Protein AF-A0A162FDA5-F1 (afdb_monomer)

Secondary structure (DSSP, 8-state):
-------EEETTEEE-PPPHHHHHHTT--TT--EEEEEETTTTEEEEEE--

Radius of gyration: 12.22 Å; Cα contacts (8 Å, |Δi|>4): 47; chains: 1; bounding box: 28×28×25 Å

Sequence (51 aa):
MKYETKIQKVAGSLTTTIPSTARDFFNLKKGDTLIWEIDFKNDTMTVCKKE

Foldseek 3Di:
DDDDWDWDADPNDTDTDDDPVRCVVLVPDPPWDKDWDADPVVRDIDIDTDD

Organism: Methanobrevibacter oralis (NCBI:txid66851)

Mean predicted aligned error: 3.46 Å

InterPro domains:
  IPR037914 SpoVT-AbrB domain super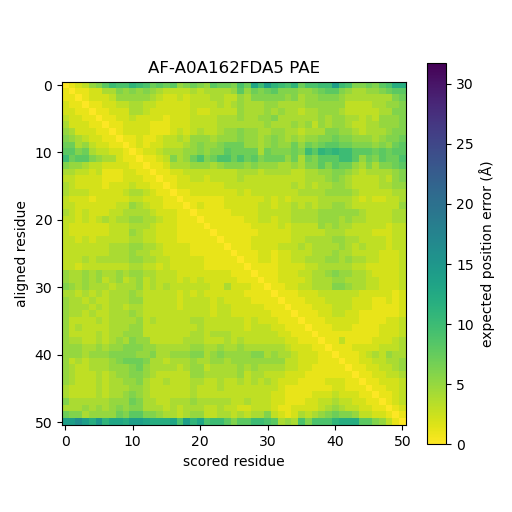family [SSF89447] (3-46)

Structure (mmCIF, N/CA/C/O backbone):
data_AF-A0A162FDA5-F1
#
_entry.id   AF-A0A162FDA5-F1
#
loop_
_atom_site.group_PDB
_atom_site.id
_atom_site.type_symbol
_atom_site.label_atom_id
_atom_site.label_alt_id
_atom_site.label_comp_id
_atom_site.label_asym_id
_atom_site.labe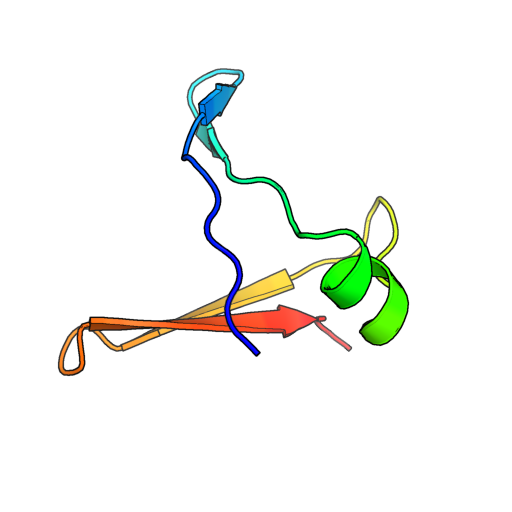l_entity_id
_atom_site.label_seq_id
_atom_site.pdbx_PDB_ins_code
_atom_site.Cartn_x
_atom_site.Cartn_y
_atom_site.Cartn_z
_atom_site.occupancy
_atom_site.B_iso_or_equiv
_atom_site.auth_seq_id
_atom_site.auth_comp_id
_atom_site.auth_asym_id
_atom_site.auth_atom_id
_atom_site.pdbx_PDB_model_num
ATOM 1 N N . MET A 1 1 ? -2.854 -7.982 -10.117 1.00 76.44 1 MET A N 1
ATOM 2 C CA . MET A 1 1 ? -3.984 -7.046 -9.914 1.00 76.44 1 MET A CA 1
ATOM 3 C C . MET A 1 1 ? -3.404 -5.647 -9.743 1.00 76.44 1 MET A C 1
ATOM 5 O O . MET A 1 1 ? -2.379 -5.540 -9.085 1.00 76.44 1 MET A O 1
ATOM 9 N N . LYS A 1 2 ? -3.978 -4.610 -10.365 1.00 84.44 2 LYS A N 1
ATOM 10 C CA . LYS A 1 2 ? -3.495 -3.219 -10.278 1.00 84.44 2 LYS A CA 1
ATOM 11 C C . LYS A 1 2 ? -4.633 -2.321 -9.797 1.00 84.44 2 LYS A C 1
ATOM 13 O O . LYS A 1 2 ? -5.750 -2.468 -10.280 1.00 84.44 2 LYS A O 1
ATOM 18 N N . TYR A 1 3 ? -4.329 -1.409 -8.882 1.00 87.25 3 TYR A N 1
ATOM 19 C CA . TYR A 1 3 ? -5.230 -0.349 -8.438 1.00 87.25 3 TYR A CA 1
ATOM 20 C C . TYR A 1 3 ? -4.517 0.982 -8.611 1.00 87.25 3 TYR A C 1
ATOM 22 O O . TYR A 1 3 ? -3.337 1.091 -8.286 1.00 87.25 3 TYR A O 1
ATOM 30 N N . GLU A 1 4 ? -5.237 1.977 -9.110 1.00 91.62 4 GLU A N 1
ATOM 31 C CA . GLU A 1 4 ? -4.756 3.349 -9.180 1.00 91.62 4 GLU A CA 1
ATOM 32 C C . GLU A 1 4 ? -5.481 4.169 -8.117 1.00 91.62 4 GLU A C 1
ATOM 34 O O . GLU A 1 4 ? -6.705 4.105 -7.987 1.00 91.62 4 GLU A O 1
ATOM 39 N N . THR A 1 5 ? -4.722 4.924 -7.333 1.00 92.75 5 THR A N 1
ATOM 40 C CA . THR A 1 5 ? -5.250 5.826 -6.312 1.00 92.75 5 THR A CA 1
ATOM 41 C C . THR A 1 5 ? -4.584 7.183 -6.467 1.00 92.75 5 THR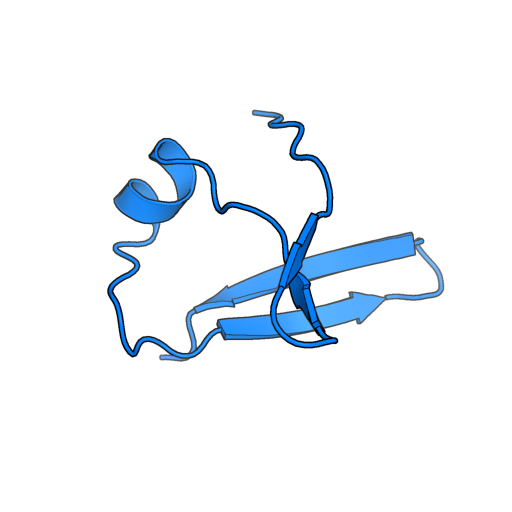 A C 1
ATOM 43 O O . THR A 1 5 ? -3.429 7.286 -6.880 1.00 92.75 5 THR A O 1
ATOM 46 N N . LYS A 1 6 ? -5.327 8.252 -6.178 1.00 94.50 6 LYS A N 1
ATOM 47 C CA . LYS A 1 6 ? -4.810 9.620 -6.270 1.00 94.50 6 LYS A CA 1
ATOM 48 C C . LYS A 1 6 ? -4.324 10.080 -4.906 1.00 94.50 6 LYS A C 1
ATOM 50 O O . LYS A 1 6 ? -5.007 9.879 -3.903 1.00 94.50 6 LYS A O 1
ATOM 55 N N . ILE A 1 7 ? -3.178 10.750 -4.894 1.00 94.94 7 ILE A N 1
ATOM 56 C CA . ILE A 1 7 ? -2.667 11.411 -3.696 1.00 94.94 7 ILE A CA 1
ATOM 57 C C . ILE A 1 7 ? -3.574 12.598 -3.352 1.00 94.94 7 ILE A C 1
ATOM 59 O O . ILE A 1 7 ? -3.972 13.374 -4.221 1.00 94.94 7 ILE A O 1
ATOM 63 N N . GLN A 1 8 ? -3.877 12.743 -2.068 1.00 95.06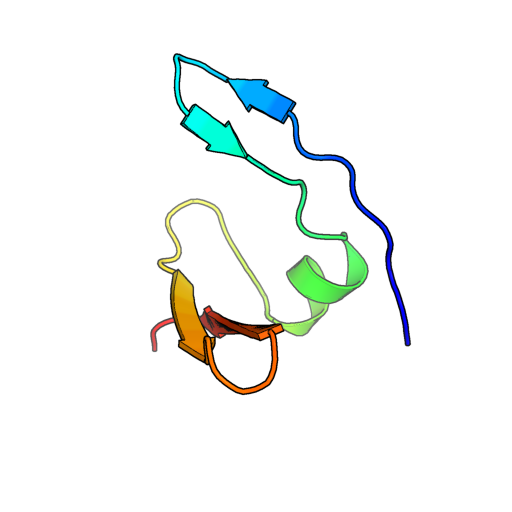 8 GLN A N 1
ATOM 64 C CA . GLN A 1 8 ? -4.640 13.842 -1.491 1.00 95.06 8 GLN A CA 1
ATOM 65 C C . GLN A 1 8 ? -3.834 14.506 -0.375 1.00 95.06 8 GLN A C 1
ATO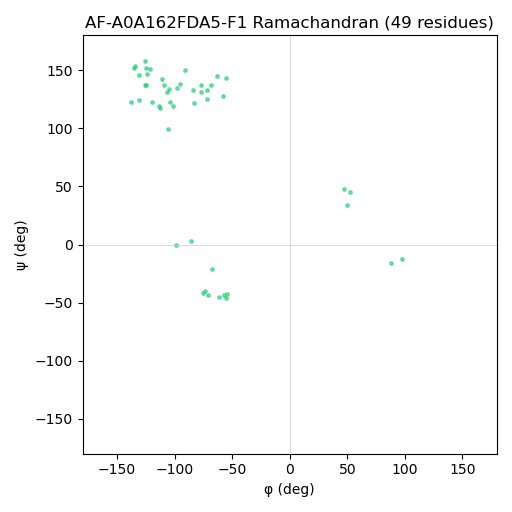M 67 O O . GLN A 1 8 ? -3.023 13.859 0.290 1.00 95.06 8 GLN A O 1
ATOM 72 N N . LYS A 1 9 ? -4.073 15.798 -0.140 1.00 95.12 9 LYS A N 1
ATOM 73 C CA . LYS A 1 9 ? -3.453 16.541 0.962 1.00 95.12 9 LYS A CA 1
ATOM 74 C C . LYS A 1 9 ? -4.446 16.680 2.111 1.00 95.12 9 LYS A C 1
ATOM 76 O O . LYS A 1 9 ? -5.494 17.295 1.941 1.00 95.12 9 LYS A O 1
ATOM 81 N N . VAL A 1 10 ? -4.103 16.142 3.277 1.00 93.00 10 VAL A N 1
ATOM 82 C CA . VAL A 1 10 ? -4.934 16.184 4.488 1.00 93.00 10 VAL A CA 1
ATOM 83 C C . VAL A 1 10 ? -4.072 16.660 5.649 1.00 93.00 10 VAL A C 1
ATOM 85 O O . VAL A 1 10 ? -3.021 16.086 5.908 1.00 93.00 10 VAL A O 1
ATOM 88 N N . ALA A 1 11 ? -4.497 17.731 6.327 1.00 90.94 11 ALA A N 1
ATOM 89 C CA . ALA A 1 11 ? -3.794 18.307 7.482 1.00 90.94 11 ALA A CA 1
ATOM 90 C C . ALA A 1 11 ? -2.282 18.557 7.254 1.00 90.94 11 ALA A C 1
ATOM 92 O O . ALA A 1 11 ? -1.470 18.410 8.158 1.00 90.94 11 ALA A O 1
ATOM 93 N N . GLY A 1 12 ? -1.896 18.924 6.026 1.00 92.06 12 GLY A N 1
ATOM 94 C CA . GLY A 1 12 ? -0.498 19.166 5.652 1.00 92.06 12 GLY A CA 1
ATOM 95 C C . GLY A 1 12 ? 0.268 17.928 5.172 1.00 92.06 12 GLY A C 1
ATOM 96 O O . GLY A 1 12 ? 1.278 18.092 4.492 1.00 92.06 12 GLY A O 1
ATOM 97 N N . SER A 1 13 ? -0.238 16.719 5.419 1.00 91.12 13 SER A N 1
ATOM 98 C CA . SER A 1 13 ? 0.353 15.459 4.959 1.00 91.12 13 SER A CA 1
ATOM 99 C C . SER A 1 13 ? -0.193 15.027 3.598 1.00 91.12 13 SER A C 1
ATOM 101 O O . SER A 1 13 ? -1.347 15.298 3.257 1.00 91.12 13 SER A O 1
ATOM 103 N N . LEU A 1 14 ? 0.634 14.323 2.822 1.00 93.06 14 LEU A N 1
ATOM 104 C CA . LEU A 1 14 ? 0.182 13.592 1.641 1.00 93.06 14 LEU A CA 1
ATOM 105 C C . LEU A 1 14 ? -0.336 12.222 2.072 1.00 93.06 14 LEU A C 1
ATOM 107 O O . LEU A 1 14 ? 0.299 11.521 2.854 1.00 93.06 14 LEU A O 1
ATOM 111 N N . THR A 1 15 ? -1.504 11.859 1.566 1.00 93.25 15 THR A N 1
ATOM 112 C CA . THR A 1 15 ? -2.195 10.613 1.893 1.00 93.25 15 THR A CA 1
ATOM 113 C C . THR A 1 15 ? -2.727 9.985 0.615 1.00 93.25 15 THR A C 1
ATOM 115 O O . THR A 1 15 ? -3.015 10.684 -0.356 1.00 93.25 15 THR A O 1
ATOM 118 N N . THR A 1 16 ? -2.864 8.665 0.602 1.00 92.81 16 THR A N 1
ATOM 119 C CA . THR A 1 16 ? -3.587 7.953 -0.451 1.00 92.81 16 THR A CA 1
ATOM 120 C C . THR A 1 16 ? -4.512 6.927 0.179 1.00 92.81 16 THR A C 1
ATOM 122 O O . THR A 1 16 ? -4.281 6.459 1.296 1.00 92.81 16 THR A O 1
ATOM 125 N N . THR A 1 17 ? -5.589 6.597 -0.520 1.00 92.00 17 THR A N 1
ATOM 126 C CA . THR A 1 17 ? -6.547 5.600 -0.054 1.00 92.0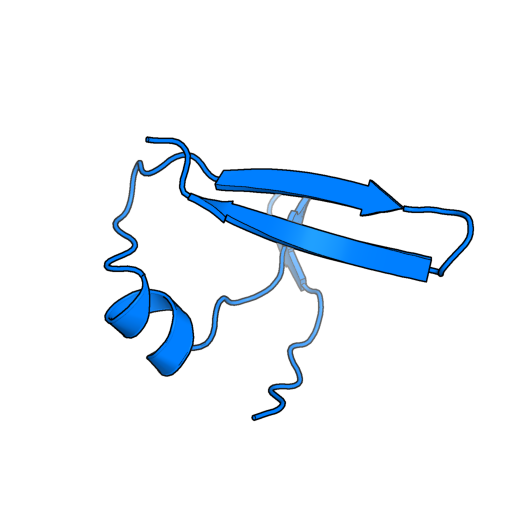0 17 THR A CA 1
ATOM 127 C C . THR A 1 17 ? -5.982 4.199 -0.269 1.00 92.00 17 THR A C 1
ATOM 129 O O . THR A 1 17 ? -5.445 3.899 -1.332 1.00 92.00 17 THR A O 1
ATOM 132 N N . ILE A 1 18 ? -6.140 3.316 0.717 1.00 91.69 18 ILE A N 1
ATOM 133 C CA . ILE A 1 18 ? -5.884 1.883 0.540 1.00 91.69 18 ILE A CA 1
ATOM 134 C C . ILE A 1 18 ? -7.149 1.260 -0.077 1.00 91.69 18 ILE A C 1
ATOM 136 O O . ILE A 1 18 ? -8.218 1.388 0.527 1.00 91.69 18 ILE A O 1
ATOM 140 N N . PRO A 1 19 ? -7.074 0.605 -1.253 1.00 92.25 19 PRO A N 1
ATOM 141 C CA . PRO A 1 19 ? -8.227 -0.055 -1.866 1.00 92.25 19 PRO A CA 1
ATOM 142 C C . PRO A 1 19 ? -8.872 -1.074 -0.921 1.00 92.25 19 PRO A C 1
ATOM 144 O O . PRO A 1 19 ? -8.160 -1.791 -0.213 1.00 92.25 19 PRO A O 1
ATOM 147 N N . SER A 1 20 ? -10.205 -1.187 -0.939 1.00 91.88 20 SER A N 1
ATOM 148 C CA . SER A 1 20 ? -10.950 -2.087 -0.040 1.00 91.88 20 SER A CA 1
ATOM 149 C C . SER A 1 20 ? -10.461 -3.529 -0.129 1.00 91.88 20 SER A C 1
ATOM 151 O O . SER A 1 20 ? -10.208 -4.140 0.898 1.00 91.88 20 SER A O 1
ATOM 153 N N . THR A 1 21 ? -10.204 -4.034 -1.336 1.00 91.50 21 THR A N 1
ATOM 154 C CA . THR A 1 21 ? -9.677 -5.389 -1.544 1.00 91.50 21 THR A CA 1
ATOM 155 C C . THR A 1 21 ? -8.356 -5.624 -0.811 1.00 91.50 21 THR A C 1
ATOM 157 O O . THR A 1 21 ? -8.181 -6.667 -0.192 1.00 91.50 21 THR A O 1
ATOM 160 N N . ALA A 1 22 ? -7.428 -4.659 -0.850 1.00 90.00 22 ALA A N 1
ATOM 161 C CA . ALA A 1 22 ? -6.152 -4.771 -0.146 1.00 90.00 22 ALA A CA 1
ATOM 162 C C . ALA A 1 22 ? -6.352 -4.656 1.372 1.00 90.00 22 ALA A C 1
ATOM 164 O O . ALA A 1 22 ? -5.807 -5.457 2.126 1.00 90.00 22 ALA A O 1
ATOM 165 N N . ARG A 1 23 ? -7.179 -3.702 1.819 1.00 93.06 23 ARG A N 1
ATOM 166 C CA . ARG A 1 23 ? -7.534 -3.538 3.234 1.00 93.06 23 ARG A CA 1
ATOM 167 C C . ARG A 1 23 ? -8.113 -4.828 3.818 1.00 93.06 23 ARG A C 1
ATOM 169 O O . ARG A 1 23 ? -7.702 -5.232 4.899 1.00 93.06 23 ARG A O 1
ATOM 176 N N . ASP A 1 24 ? -9.037 -5.458 3.104 1.00 93.94 24 ASP A N 1
ATOM 177 C CA . ASP A 1 24 ? -9.753 -6.642 3.569 1.00 93.94 24 ASP A CA 1
ATOM 178 C C . ASP A 1 24 ? -8.847 -7.887 3.501 1.00 93.94 24 ASP A C 1
ATOM 180 O O . ASP A 1 24 ? -8.789 -8.648 4.465 1.00 93.94 24 ASP A O 1
ATOM 184 N N . PHE A 1 25 ?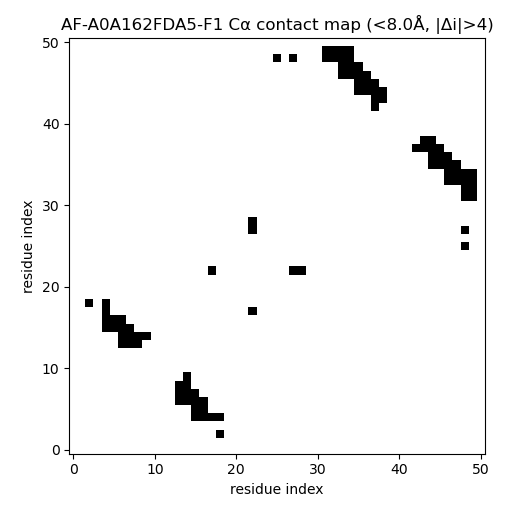 -8.058 -8.047 2.427 1.00 91.62 25 PHE A N 1
ATOM 185 C CA . PHE A 1 25 ? -7.091 -9.145 2.283 1.00 91.62 25 PHE A CA 1
ATOM 186 C C . PH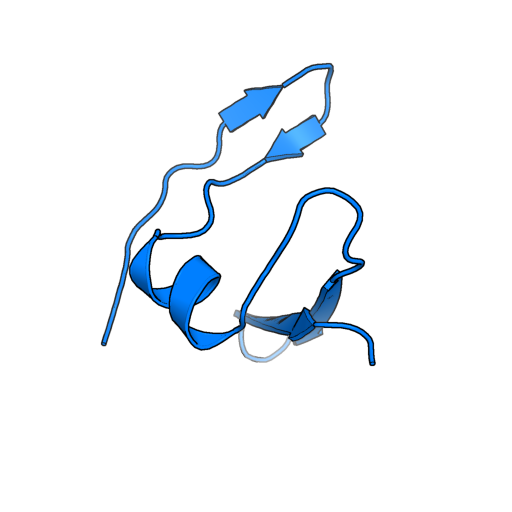E A 1 25 ? -6.012 -9.131 3.375 1.00 91.62 25 PHE A C 1
ATOM 188 O O . PHE A 1 25 ? -5.728 -10.164 3.974 1.00 91.62 25 PHE A O 1
ATOM 195 N N . PHE A 1 26 ? -5.440 -7.960 3.674 1.00 90.94 26 PHE A N 1
ATOM 196 C CA . PHE A 1 26 ? -4.435 -7.799 4.732 1.00 90.94 26 PHE A CA 1
ATOM 197 C C . PHE A 1 26 ? -5.046 -7.577 6.129 1.00 90.94 26 PHE A C 1
ATOM 199 O O . PHE A 1 26 ? -4.308 -7.360 7.092 1.00 90.94 26 PHE A O 1
ATOM 206 N N . ASN A 1 27 ? -6.381 -7.622 6.256 1.00 93.75 27 ASN A N 1
ATOM 207 C CA . ASN A 1 27 ? -7.125 -7.387 7.498 1.00 93.75 27 ASN A CA 1
ATOM 208 C C . ASN A 1 27 ? -6.649 -6.123 8.245 1.00 93.75 27 ASN A C 1
ATOM 210 O O . ASN A 1 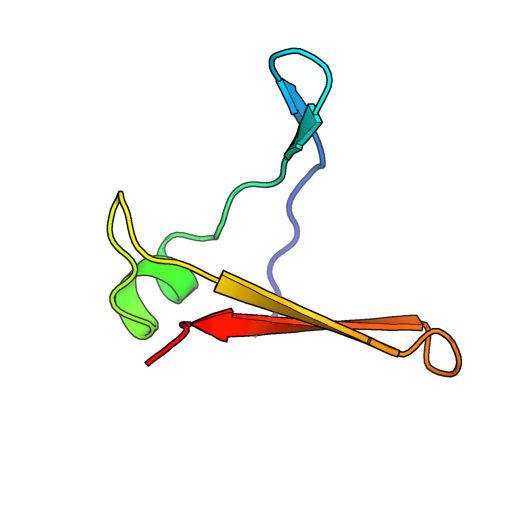27 ? -6.347 -6.153 9.445 1.00 93.75 27 ASN A O 1
ATOM 214 N N . LEU A 1 28 ? -6.524 -5.020 7.503 1.00 94.69 28 LEU A N 1
ATOM 215 C CA . LEU A 1 28 ? -6.072 -3.734 8.025 1.00 94.69 28 LEU A CA 1
ATOM 216 C C . LEU A 1 28 ? -7.195 -3.047 8.801 1.00 94.69 28 LEU A C 1
ATOM 218 O O . LEU A 1 28 ? -8.318 -2.894 8.313 1.00 94.69 28 LEU A O 1
ATOM 222 N N . LYS A 1 29 ? -6.870 -2.574 9.999 1.00 94.56 29 LYS A N 1
ATOM 223 C CA . LYS A 1 29 ? -7.783 -1.903 10.922 1.00 94.56 29 LYS A CA 1
ATOM 224 C C . LYS A 1 29 ? -7.236 -0.542 11.329 1.00 94.56 29 LYS A C 1
ATOM 226 O O . LYS A 1 29 ? -6.041 -0.265 11.262 1.00 94.56 29 LYS A O 1
ATOM 231 N N . LYS A 1 30 ? -8.134 0.336 11.779 1.00 91.94 30 LYS A N 1
ATOM 232 C CA . LYS A 1 30 ? -7.738 1.620 12.366 1.00 91.94 30 LYS A CA 1
ATOM 233 C C . LYS A 1 30 ? -6.822 1.363 13.568 1.00 91.94 30 LYS A C 1
ATOM 235 O O . LYS A 1 30 ? -7.209 0.634 14.474 1.00 91.94 30 LYS A O 1
ATOM 240 N N . GLY A 1 31 ? -5.658 2.008 13.575 1.00 92.81 31 GLY A N 1
ATOM 241 C CA . GLY A 1 31 ? -4.638 1.844 14.616 1.00 92.81 31 GLY A CA 1
ATOM 242 C C . GLY A 1 31 ? -3.520 0.868 14.245 1.00 92.81 31 GLY A C 1
ATOM 243 O O . GLY A 1 31 ? -2.484 0.886 14.904 1.00 92.81 31 GLY A O 1
ATOM 244 N N . ASP A 1 32 ? -3.682 0.081 13.177 1.00 94.56 32 ASP A N 1
ATOM 245 C CA . ASP A 1 32 ? -2.591 -0.740 12.654 1.00 94.56 32 ASP A CA 1
ATOM 246 C C . ASP A 1 32 ? -1.436 0.144 12.165 1.00 94.56 32 ASP A C 1
ATOM 248 O O . ASP A 1 32 ? -1.637 1.230 11.614 1.00 94.56 32 ASP A O 1
ATOM 252 N N . THR A 1 33 ? -0.213 -0.351 12.343 1.00 94.88 33 THR A N 1
ATOM 253 C CA . THR A 1 33 ? 0.997 0.295 11.830 1.00 94.88 33 THR A CA 1
ATOM 254 C C . THR A 1 33 ? 1.412 -0.350 10.513 1.00 94.88 33 THR A C 1
ATOM 256 O O . THR A 1 33 ? 1.453 -1.575 10.399 1.00 94.88 33 THR A O 1
ATOM 259 N N . LEU A 1 34 ? 1.751 0.478 9.525 1.00 93.50 34 LEU A N 1
ATOM 260 C CA . LEU A 1 34 ? 2.305 0.042 8.245 1.00 93.50 34 LEU A CA 1
ATOM 261 C C . LEU A 1 34 ? 3.770 0.470 8.135 1.00 93.50 34 LEU A C 1
ATOM 263 O O . LEU A 1 34 ? 4.128 1.571 8.553 1.00 93.50 34 LEU A O 1
ATOM 267 N N . ILE A 1 35 ? 4.594 -0.389 7.546 1.00 94.69 35 ILE A N 1
ATOM 268 C CA . ILE A 1 35 ? 5.990 -0.116 7.204 1.00 94.69 35 ILE A CA 1
ATOM 269 C C . ILE A 1 35 ? 6.067 0.109 5.698 1.00 94.69 35 ILE A C 1
ATOM 271 O O . ILE A 1 35 ? 5.475 -0.640 4.921 1.00 94.69 35 ILE A O 1
ATOM 275 N N . TRP A 1 36 ? 6.786 1.159 5.310 1.00 92.94 36 TRP A N 1
ATOM 276 C CA . TRP A 1 36 ? 7.021 1.529 3.923 1.00 92.94 36 TRP A CA 1
ATOM 277 C C . TRP A 1 36 ? 8.500 1.327 3.619 1.00 92.94 36 TRP A C 1
ATOM 279 O O . TRP A 1 36 ? 9.353 1.976 4.222 1.00 92.94 36 TRP A O 1
ATOM 289 N N . GLU A 1 37 ? 8.792 0.429 2.690 1.00 95.19 37 GLU A N 1
ATOM 290 C CA . GLU A 1 37 ? 10.140 0.183 2.189 1.00 95.19 37 GLU A CA 1
ATOM 291 C C . GLU A 1 37 ? 10.263 0.829 0.812 1.00 95.19 37 GLU A C 1
ATOM 293 O O . GLU A 1 37 ? 9.464 0.550 -0.085 1.00 95.19 37 GLU A O 1
ATOM 298 N N . ILE A 1 38 ? 11.232 1.733 0.661 1.00 96.06 38 ILE A N 1
ATOM 299 C CA . ILE A 1 38 ? 11.418 2.535 -0.551 1.00 96.06 38 ILE A CA 1
ATOM 300 C C . ILE A 1 38 ? 12.732 2.127 -1.207 1.00 96.06 38 ILE A C 1
ATOM 302 O O . ILE A 1 38 ? 13.803 2.289 -0.621 1.00 96.06 38 ILE A O 1
ATOM 306 N N . ASP A 1 39 ? 12.642 1.639 -2.440 1.00 96.19 39 ASP A N 1
ATOM 307 C CA . ASP A 1 39 ? 13.791 1.375 -3.296 1.00 96.19 39 ASP A CA 1
ATOM 308 C C . ASP A 1 39 ? 13.868 2.445 -4.389 1.00 96.19 39 ASP A C 1
ATOM 310 O O . ASP A 1 39 ? 13.185 2.382 -5.416 1.00 96.19 39 ASP A O 1
ATOM 314 N N . PHE A 1 40 ? 14.742 3.428 -4.163 1.00 95.31 40 PHE A N 1
ATOM 315 C CA . PHE A 1 40 ? 14.983 4.539 -5.083 1.00 95.31 40 PHE A CA 1
ATOM 316 C C . PHE A 1 40 ? 15.648 4.121 -6.398 1.00 95.31 40 PHE A C 1
ATOM 318 O O . PHE A 1 40 ? 15.564 4.860 -7.374 1.00 95.31 40 PHE A O 1
ATOM 325 N N . LYS A 1 41 ? 16.327 2.968 -6.451 1.00 96.38 41 LYS A N 1
ATOM 326 C CA . LYS A 1 41 ? 16.992 2.512 -7.679 1.00 96.38 41 LYS A CA 1
ATOM 327 C C . LYS A 1 41 ? 15.972 2.012 -8.694 1.00 96.38 41 LYS A C 1
ATOM 329 O O . LYS A 1 41 ? 16.130 2.250 -9.888 1.00 96.38 41 LYS A O 1
ATOM 334 N N . ASN A 1 42 ? 14.959 1.304 -8.207 1.00 96.19 42 ASN A N 1
ATOM 335 C CA . ASN A 1 42 ? 13.926 0.702 -9.042 1.00 96.19 42 ASN A CA 1
ATOM 336 C C . ASN A 1 42 ? 12.638 1.538 -9.103 1.00 96.19 42 ASN A C 1
ATOM 338 O O . ASN A 1 42 ? 11.698 1.127 -9.776 1.00 96.19 42 ASN A O 1
ATOM 342 N N . ASP A 1 43 ? 12.598 2.683 -8.414 1.00 95.44 43 ASP A N 1
ATOM 343 C CA . ASP A 1 43 ? 11.409 3.532 -8.265 1.00 95.44 43 ASP A CA 1
ATOM 344 C C . ASP A 1 43 ? 10.197 2.732 -7.759 1.00 95.44 43 ASP A C 1
ATOM 346 O O . ASP A 1 43 ? 9.087 2.786 -8.290 1.00 95.44 43 ASP A O 1
ATOM 350 N N . THR A 1 44 ? 10.439 1.905 -6.738 1.00 95.12 44 THR A N 1
ATOM 351 C CA . THR A 1 44 ? 9.401 1.063 -6.140 1.00 95.12 44 THR A CA 1
ATOM 352 C C . THR A 1 44 ? 9.235 1.354 -4.663 1.00 95.12 44 THR A C 1
ATOM 354 O O . THR A 1 44 ? 10.163 1.753 -3.958 1.00 95.12 44 THR A O 1
ATOM 357 N N . MET A 1 45 ? 8.012 1.140 -4.196 1.00 92.50 45 MET A N 1
ATOM 358 C CA . MET A 1 45 ? 7.631 1.323 -2.811 1.00 92.50 45 MET A CA 1
ATOM 359 C C . MET A 1 45 ? 6.728 0.167 -2.408 1.00 92.50 45 MET A C 1
ATOM 361 O O . MET A 1 45 ? 5.690 -0.066 -3.033 1.00 92.50 45 MET A O 1
ATOM 365 N N . THR A 1 46 ? 7.133 -0.549 -1.367 1.00 92.06 46 THR A N 1
ATOM 366 C CA . THR A 1 46 ? 6.393 -1.688 -0.822 1.00 92.06 46 THR A CA 1
ATOM 367 C C . THR A 1 46 ? 5.811 -1.299 0.525 1.00 92.06 46 THR A C 1
ATOM 369 O O . THR A 1 46 ? 6.470 -0.645 1.332 1.00 92.06 46 THR A O 1
ATOM 372 N N . VAL A 1 47 ? 4.558 -1.684 0.765 1.00 90.88 47 VAL A N 1
ATOM 373 C CA . VAL A 1 47 ? 3.852 -1.396 2.015 1.00 90.88 47 VAL A CA 1
ATOM 374 C C . VAL A 1 47 ? 3.452 -2.704 2.670 1.00 90.88 47 VAL A C 1
ATOM 376 O O . VAL A 1 47 ? 2.723 -3.496 2.075 1.00 90.88 47 VAL A O 1
ATOM 379 N N . CYS A 1 48 ? 3.897 -2.901 3.907 1.00 91.06 48 CYS A N 1
ATOM 380 C CA . CYS A 1 48 ? 3.649 -4.107 4.689 1.00 91.06 48 CYS A CA 1
ATOM 381 C C . CYS A 1 48 ? 2.980 -3.749 6.018 1.00 91.06 48 CYS A C 1
ATOM 383 O O . CYS A 1 48 ? 3.259 -2.703 6.608 1.00 91.06 48 CYS A O 1
ATOM 385 N N . LYS A 1 49 ? 2.101 -4.624 6.518 1.00 91.50 49 LYS A N 1
ATOM 386 C CA . LYS A 1 49 ? 1.595 -4.509 7.890 1.00 91.50 49 LYS A CA 1
ATOM 387 C C . LYS A 1 49 ? 2.718 -4.879 8.859 1.00 91.50 49 LYS A C 1
ATOM 389 O O . LYS A 1 49 ? 3.383 -5.888 8.651 1.00 91.50 49 LYS A O 1
ATOM 394 N N . LYS A 1 50 ? 2.925 -4.068 9.897 1.00 90.50 50 LYS A N 1
ATOM 395 C CA . LYS A 1 50 ? 3.813 -4.427 11.004 1.00 90.50 50 LYS A CA 1
ATOM 396 C C . LYS A 1 50 ? 3.137 -5.524 11.834 1.00 90.50 50 LYS A C 1
ATOM 398 O O . LYS A 1 50 ? 1.986 -5.329 12.228 1.00 90.50 50 LYS A O 1
ATOM 403 N N . GLU A 1 51 ? 3.832 -6.643 12.034 1.00 79.56 51 GLU A N 1
ATOM 404 C CA . GLU A 1 51 ? 3.383 -7.751 12.896 1.00 79.56 51 GLU A CA 1
ATOM 405 C C . GLU A 1 51 ? 3.119 -7.303 14.339 1.00 79.56 51 GLU A C 1
ATOM 407 O O . GLU A 1 51 ? 3.864 -6.424 14.844 1.00 79.56 51 GLU A O 1
#

pLDDT: mean 92.34, std 3.66, range [76.44, 96.38]

Nearest PDB structures (foldseek):
  2mrn-assembly1_B  TM=8.730E-01  e=9.851E-02  Escherichia coli K-12
  1ub4-assembly1_C-2  TM=8.095E-01  e=5.152E-02  Escherichia coli
  2mru-assembly1_A  TM=7.192E-01  e=3.375E-01  Escherichia coli K-12
  2mru-assembly1_B  TM=7.156E-01  e=3.375E-01  Escherichia coli K-12
  3o27-assembly1_B  TM=5.710E-01  e=2.965E-01  Saccharolobus islandicus

Solvent-accessible surface area (backbone atoms only — not comparable to full-atom values): 3574 Å² total; per-residue (Å²): 140,88,84,89,73,67,77,43,80,54,98,90,40,82,43,65,72,77,56,64,70,58,35,60,74,69,66,64,54,95,86,66,55,73,46,78,49,75,40,80,90,76,75,44,74,49,79,43,76,60,132